Protein AF-K1RJI7-F1 (afdb_monomer)

InterPro domains:
  IPR032237 CRISPR-associated endonuclease Cas9, PAM-interacting domain [PF16595] (2-94)

Nearest PDB structures (foldseek):
  7odt-assembly1_a  TM=4.743E-01  e=3.576E+00  Homo sapiens
  7a5k-assembly1_a3  TM=4.711E-01  e=4.076E+00  Homo sapiens
  8xt3-assembly1_Lp  TM=4.710E-01  e=6.033E+00  Homo sapiens

pLDDT: mean 94.68, std 2.97, range [82.81, 98.38]

Mean predicted aligned error: 3.87 Å

Radius of gyration: 17.22 Å; Cα contacts (8 Å, |Δi|>4): 121; chains: 1; bounding box: 38×28×43 Å

Organism: NCBI:txid408170

Secondary structure (DSSP, 8-state):
-HHHHHHTSGGGGSSS--HHHHHHTHHHHHHS-HHHHHHHHHHHHHTTSS----B--GGGT--TTBT-----S--TTSS--EEEEE-TTSS-EEEEETT--

Structure (mmCIF, N/CA/C/O backbone):
data_AF-K1RJI7-F1
#
_entry.id   AF-K1RJI7-F1
#
loop_
_atom_site.group_PDB
_atom_site.id
_atom_site.type_symbol
_atom_site.label_atom_id
_atom_site.label_alt_id
_atom_site.label_comp_id
_atom_site.label_asym_id
_atom_site.label_entity_id
_atom_site.label_seq_id
_atom_site.pdbx_PDB_ins_code
_atom_site.Cartn_x
_atom_site.Cartn_y
_atom_site.Cartn_z
_atom_site.occupancy
_atom_site.B_iso_or_equiv
_atom_site.auth_seq_id
_atom_site.auth_comp_id
_atom_site.auth_asym_id
_atom_site.auth_atom_id
_atom_site.pdbx_PDB_model_num
ATOM 1 N N . VAL A 1 1 ? -17.326 -3.149 0.476 1.00 87.94 1 VAL A N 1
ATOM 2 C CA . VAL A 1 1 ? -16.691 -2.425 -0.656 1.00 87.94 1 VAL A CA 1
ATOM 3 C C . VAL A 1 1 ? -15.174 -2.332 -0.509 1.00 87.94 1 VAL A C 1
ATOM 5 O O . VAL A 1 1 ? -14.491 -2.895 -1.349 1.00 87.94 1 VAL A O 1
ATOM 8 N N . LEU A 1 2 ? -14.620 -1.684 0.528 1.00 93.56 2 LEU A N 1
ATOM 9 C CA . LEU A 1 2 ? -13.156 -1.522 0.659 1.00 93.56 2 LEU A CA 1
ATOM 10 C C . LEU A 1 2 ? -12.400 -2.858 0.744 1.00 93.56 2 LEU A C 1
ATOM 12 O O . LEU A 1 2 ? -11.457 -3.065 -0.012 1.00 93.56 2 LEU A O 1
ATOM 16 N N . THR A 1 3 ? -12.852 -3.790 1.587 1.00 95.19 3 THR A N 1
ATOM 17 C CA . THR A 1 3 ? -12.245 -5.128 1.699 1.00 95.19 3 THR A CA 1
ATOM 18 C C . THR A 1 3 ? -12.228 -5.865 0.360 1.00 95.19 3 THR A C 1
ATOM 20 O O . THR A 1 3 ? -11.198 -6.405 -0.019 1.00 95.19 3 THR A O 1
ATOM 23 N N . ASP A 1 4 ? -13.326 -5.815 -0.399 1.00 95.69 4 ASP A N 1
ATOM 24 C CA . ASP A 1 4 ? -13.409 -6.441 -1.724 1.00 95.69 4 ASP A CA 1
ATOM 25 C C . ASP A 1 4 ? -12.409 -5.830 -2.721 1.00 95.69 4 ASP A C 1
ATOM 27 O O . ASP A 1 4 ? -11.711 -6.560 -3.421 1.00 95.69 4 ASP A O 1
ATOM 31 N N . LYS A 1 5 ? -12.242 -4.499 -2.724 1.00 95.44 5 LYS A N 1
ATOM 32 C CA . LYS A 1 5 ? -11.231 -3.841 -3.568 1.00 95.44 5 LYS A CA 1
ATOM 33 C C . LYS A 1 5 ? -9.807 -4.324 -3.269 1.00 95.44 5 LYS A C 1
ATOM 35 O O . LYS A 1 5 ? -9.009 -4.474 -4.194 1.00 95.44 5 LYS A O 1
ATOM 40 N N . HIS A 1 6 ? -9.498 -4.555 -1.991 1.00 95.94 6 HIS A N 1
ATOM 41 C CA . HIS A 1 6 ? -8.184 -5.015 -1.524 1.00 95.94 6 HIS A CA 1
ATOM 42 C C . HIS A 1 6 ? -7.962 -6.519 -1.658 1.00 95.94 6 HIS A C 1
ATOM 44 O O . HIS A 1 6 ? -6.818 -6.942 -1.800 1.00 95.94 6 HIS A O 1
ATOM 50 N N . LEU A 1 7 ? -9.029 -7.315 -1.641 1.00 96.44 7 LEU A N 1
ATOM 51 C CA . LEU A 1 7 ? -8.953 -8.770 -1.730 1.00 96.44 7 LEU A CA 1
ATOM 52 C C . LEU A 1 7 ? -9.059 -9.270 -3.177 1.00 96.44 7 LEU A C 1
ATOM 54 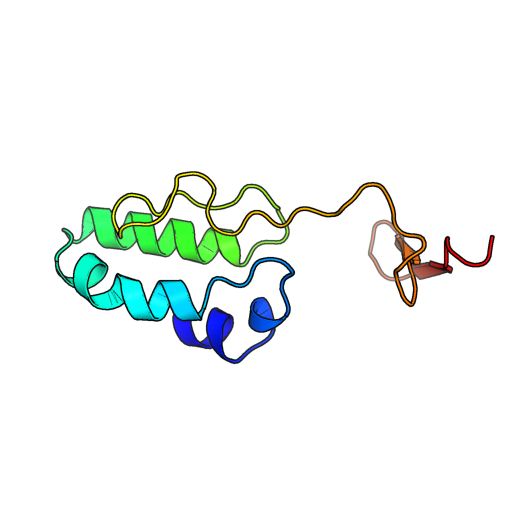O O . LEU A 1 7 ? -8.276 -10.110 -3.610 1.00 96.44 7 LEU A O 1
ATOM 58 N N . ASN A 1 8 ? -10.000 -8.723 -3.947 1.00 96.06 8 ASN A N 1
ATOM 59 C CA . ASN A 1 8 ? -10.433 -9.311 -5.215 1.00 96.06 8 ASN A CA 1
ATOM 60 C C . ASN A 1 8 ? -10.101 -8.458 -6.448 1.00 96.06 8 ASN A C 1
ATOM 62 O O . ASN A 1 8 ? -9.988 -9.008 -7.550 1.00 96.06 8 ASN A O 1
ATOM 66 N N . GLN A 1 9 ? -9.879 -7.151 -6.280 1.00 95.38 9 GLN A N 1
ATOM 67 C CA . GLN A 1 9 ? -9.661 -6.207 -7.386 1.00 95.38 9 GLN A CA 1
ATOM 68 C C . GLN A 1 9 ? -8.192 -5.769 -7.517 1.00 95.38 9 GLN A C 1
ATOM 70 O O . GLN A 1 9 ? -7.281 -6.508 -7.155 1.00 95.38 9 GLN A O 1
ATOM 75 N N . ILE A 1 10 ? -7.937 -4.584 -8.089 1.00 93.50 10 ILE A N 1
ATOM 76 C CA . ILE A 1 10 ? -6.594 -4.128 -8.480 1.00 93.50 10 ILE A CA 1
ATOM 77 C C . ILE A 1 10 ? -5.589 -4.117 -7.320 1.00 93.50 10 ILE A C 1
ATOM 79 O O . ILE A 1 10 ? -4.422 -4.447 -7.518 1.00 93.50 10 ILE A O 1
ATOM 83 N N . TYR A 1 11 ? -6.033 -3.820 -6.095 1.00 94.12 11 TYR A N 1
ATOM 84 C CA . TYR A 1 11 ? -5.131 -3.703 -4.951 1.00 94.12 11 TYR A CA 1
ATOM 85 C C . TYR A 1 11 ? -4.614 -5.052 -4.433 1.00 94.12 11 TYR A C 1
ATOM 87 O O . TYR A 1 11 ? -3.611 -5.069 -3.721 1.00 94.12 11 TYR A O 1
ATOM 95 N N . LYS A 1 12 ? -5.196 -6.182 -4.864 1.00 95.25 12 LYS A N 1
ATOM 96 C CA . LYS A 1 12 ? -4.630 -7.514 -4.586 1.00 95.25 12 LYS A CA 1
ATOM 97 C C . LYS 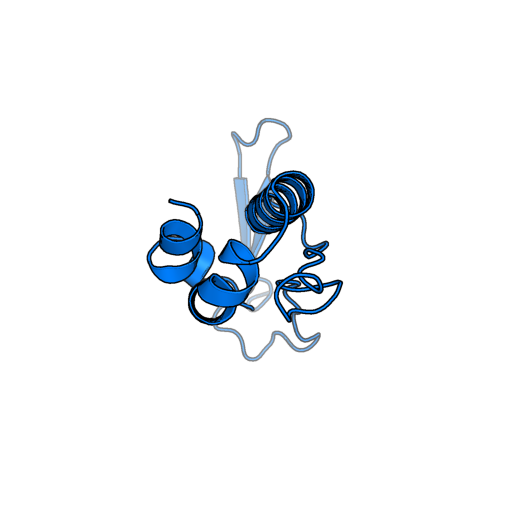A 1 12 ? -3.266 -7.726 -5.248 1.00 95.25 12 LYS A C 1
ATOM 99 O O . LYS A 1 12 ? -2.499 -8.571 -4.813 1.00 95.25 12 LYS A O 1
ATOM 104 N N . LYS A 1 13 ? -2.971 -6.959 -6.308 1.00 92.50 13 LYS A N 1
ATOM 105 C CA . LYS A 1 13 ? -1.707 -7.020 -7.058 1.00 92.50 13 LYS A CA 1
ATOM 106 C C . LYS A 1 13 ? -0.602 -6.146 -6.459 1.00 92.50 13 LYS A C 1
ATOM 108 O O . LYS A 1 13 ? 0.493 -6.103 -7.012 1.00 92.50 13 LYS A O 1
ATOM 113 N N . ARG A 1 14 ? -0.868 -5.401 -5.377 1.00 91.62 14 ARG A N 1
ATOM 114 C CA . ARG A 1 14 ? 0.175 -4.588 -4.734 1.00 91.62 14 ARG A CA 1
ATOM 115 C C . ARG A 1 14 ? 1.298 -5.497 -4.214 1.00 91.62 14 ARG A C 1
ATOM 117 O O . ARG A 1 14 ? 0.989 -6.585 -3.744 1.00 91.62 14 ARG A O 1
ATOM 124 N N . PRO A 1 15 ? 2.564 -5.034 -4.185 1.00 90.00 15 PRO A N 1
ATOM 125 C CA . PRO A 1 15 ? 3.672 -5.813 -3.619 1.00 90.00 15 PRO A CA 1
ATOM 126 C C . PRO A 1 15 ? 3.463 -6.235 -2.156 1.00 90.00 15 PRO A C 1
ATOM 128 O O . PRO A 1 15 ? 3.975 -7.261 -1.727 1.00 90.00 15 PRO A O 1
ATOM 131 N N . ASN A 1 16 ? 2.700 -5.450 -1.389 1.00 91.44 16 ASN A N 1
ATOM 132 C CA . ASN A 1 16 ? 2.295 -5.762 -0.018 1.00 91.44 16 ASN A CA 1
ATOM 133 C C . ASN A 1 16 ? 0.761 -5.670 0.095 1.00 91.44 16 ASN A C 1
ATOM 135 O O . ASN A 1 16 ? 0.240 -4.631 0.517 1.00 91.44 16 ASN A O 1
ATOM 139 N N . PRO A 1 17 ? 0.018 -6.696 -0.355 1.00 93.50 17 PRO A N 1
ATOM 140 C CA . PRO A 1 17 ? -1.436 -6.670 -0.340 1.00 93.50 17 PRO A CA 1
ATOM 141 C C . PRO A 1 17 ? -1.958 -6.798 1.098 1.00 93.50 17 PRO A C 1
ATOM 143 O O . PRO A 1 17 ? -1.394 -7.506 1.933 1.00 93.50 17 PRO A O 1
ATOM 146 N N . VAL A 1 18 ? -3.057 -6.103 1.400 1.00 95.62 18 VAL A N 1
ATOM 147 C CA . VAL A 1 18 ? -3.646 -6.073 2.755 1.00 95.62 18 VAL A CA 1
ATOM 148 C C . VAL A 1 18 ? -5.020 -6.741 2.844 1.00 95.62 18 VAL A C 1
ATOM 150 O O . VAL A 1 18 ? -5.563 -6.837 3.939 1.00 95.62 18 VAL A O 1
ATOM 153 N N . GLY A 1 19 ? -5.587 -7.212 1.727 1.00 96.06 19 GLY A N 1
ATOM 154 C CA . GLY A 1 19 ? -6.965 -7.717 1.656 1.00 96.06 19 GLY A CA 1
ATOM 155 C C . GLY A 1 19 ? -7.290 -8.799 2.686 1.00 96.06 19 GLY A C 1
ATOM 156 O O . GLY A 1 19 ? -8.261 -8.660 3.423 1.00 96.06 19 GLY A O 1
ATOM 157 N N . GLU A 1 20 ? -6.449 -9.829 2.798 1.00 96.56 20 GLU A N 1
ATOM 158 C CA . GLU A 1 20 ? -6.646 -10.922 3.764 1.00 96.56 20 GLU A CA 1
ATOM 159 C C . GLU A 1 20 ? -6.591 -10.435 5.216 1.00 96.56 20 GLU A C 1
ATOM 161 O O . GLU A 1 20 ? -7.415 -10.826 6.041 1.00 96.56 20 GLU A O 1
ATOM 166 N N . LYS A 1 21 ? -5.672 -9.512 5.521 1.00 95.50 21 LYS A N 1
ATOM 167 C CA . LYS A 1 21 ? -5.548 -8.919 6.860 1.00 95.50 21 LYS A CA 1
ATOM 168 C C . LYS A 1 21 ? -6.802 -8.131 7.233 1.00 95.50 21 LYS A C 1
ATOM 170 O O . LYS A 1 21 ? -7.284 -8.241 8.353 1.00 95.50 21 LYS A O 1
ATOM 175 N N . LEU A 1 22 ? -7.384 -7.394 6.282 1.00 96.31 22 LEU A N 1
ATOM 176 C CA . LEU A 1 22 ? -8.643 -6.676 6.506 1.00 96.31 22 LEU A CA 1
ATOM 177 C C . LEU A 1 22 ? -9.816 -7.619 6.809 1.00 96.31 22 LEU A C 1
ATOM 179 O O . LEU A 1 22 ? -10.721 -7.230 7.544 1.00 96.31 22 LEU A O 1
ATOM 183 N N . VAL A 1 23 ? -9.815 -8.839 6.262 1.00 96.69 23 VAL A N 1
ATOM 184 C CA . VAL A 1 23 ? -10.807 -9.867 6.618 1.00 96.69 23 VAL A CA 1
ATOM 185 C C . VAL A 1 23 ? -10.571 -10.352 8.048 1.00 96.69 23 VAL A C 1
ATOM 187 O O . VAL A 1 23 ? -11.507 -10.375 8.841 1.00 96.69 23 VAL A O 1
ATOM 190 N N . GLN A 1 24 ? -9.323 -10.667 8.402 1.00 96.56 24 GLN A N 1
ATOM 191 C CA . GLN A 1 24 ? -8.952 -11.154 9.738 1.00 96.56 24 GLN A CA 1
ATOM 192 C C . GLN A 1 24 ? -9.232 -10.134 10.852 1.00 96.56 24 GLN A C 1
ATOM 194 O O . GLN A 1 24 ? -9.584 -10.504 11.968 1.00 96.56 24 GLN A O 1
ATOM 199 N N . TRP A 1 25 ? -9.088 -8.843 10.563 1.00 96.81 25 TRP A N 1
ATOM 200 C CA . TRP A 1 25 ? -9.273 -7.765 11.538 1.00 96.81 25 TRP A CA 1
ATOM 201 C C . TRP A 1 25 ? -10.716 -7.268 11.660 1.00 96.81 25 TRP A C 1
ATOM 203 O O . TRP A 1 25 ? -10.985 -6.323 12.404 1.00 96.81 25 TRP A O 1
ATOM 213 N N . ARG A 1 26 ? -11.656 -7.889 10.938 1.00 96.19 26 ARG A N 1
ATOM 214 C CA . ARG A 1 26 ? -13.049 -7.443 10.896 1.00 96.19 26 ARG A CA 1
ATOM 215 C C . ARG A 1 26 ? -13.731 -7.489 12.260 1.00 96.19 26 ARG A C 1
ATOM 217 O O . ARG A 1 26 ? -14.432 -6.538 12.584 1.00 96.19 26 ARG A O 1
ATOM 224 N N . GLU A 1 27 ? -13.510 -8.544 13.036 1.00 96.81 27 GLU A N 1
ATOM 225 C CA . GLU A 1 27 ? -14.127 -8.686 14.362 1.00 96.81 27 GLU A CA 1
ATOM 226 C C . GLU A 1 27 ? -13.684 -7.551 15.293 1.00 96.81 27 GLU A C 1
ATOM 228 O O . GLU A 1 27 ? -14.518 -6.811 15.808 1.00 96.81 27 GLU A O 1
ATOM 233 N N . LYS A 1 28 ? -12.371 -7.283 15.362 1.00 97.38 28 LYS A N 1
ATOM 234 C CA . LYS A 1 28 ? -11.822 -6.156 16.136 1.00 97.38 28 LYS A CA 1
ATOM 235 C C . LYS A 1 28 ? -12.379 -4.809 15.690 1.00 97.38 28 LYS A C 1
ATOM 237 O O . LYS A 1 28 ? -12.633 -3.950 16.519 1.00 97.38 28 LYS A O 1
ATOM 242 N N . PHE A 1 29 ? -12.575 -4.608 14.387 1.00 97.94 29 PHE A N 1
ATOM 243 C CA . PHE A 1 29 ? -13.160 -3.373 13.866 1.00 97.94 29 PHE A CA 1
ATOM 244 C C . PHE A 1 29 ? -14.603 -3.152 14.348 1.00 97.94 29 PHE A C 1
ATOM 246 O O . PHE A 1 29 ? -14.978 -2.018 14.638 1.00 97.94 29 PHE A O 1
ATOM 253 N N . ILE A 1 30 ? -15.413 -4.213 14.425 1.00 97.38 30 ILE A N 1
ATOM 254 C CA . ILE A 1 30 ? -16.822 -4.119 14.841 1.00 97.38 30 ILE A CA 1
ATOM 255 C C . ILE A 1 30 ? -16.937 -3.744 16.327 1.00 97.38 30 ILE A C 1
ATOM 257 O O . ILE A 1 30 ? -17.883 -3.054 16.698 1.00 97.38 30 ILE A O 1
ATOM 261 N N . GLU A 1 31 ? -15.959 -4.131 17.146 1.00 97.94 31 GLU A N 1
ATOM 262 C CA . GLU A 1 31 ? -15.895 -3.818 18.582 1.00 97.94 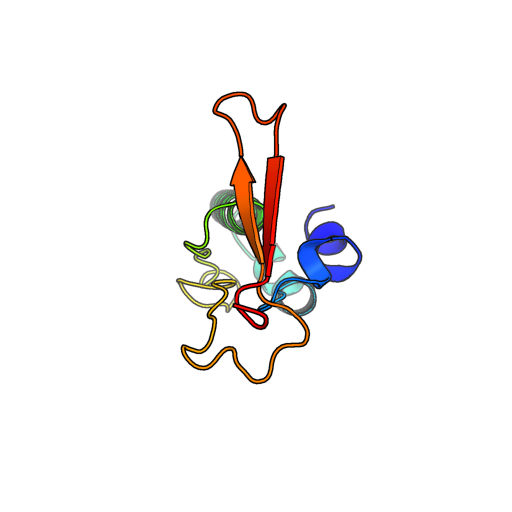31 GLU A CA 1
ATOM 263 C C . GLU A 1 31 ? -15.494 -2.361 18.890 1.00 97.94 31 GLU A C 1
ATOM 265 O O . GLU A 1 31 ? -15.691 -1.893 20.011 1.00 97.94 31 GLU A O 1
ATOM 270 N N . LEU A 1 32 ? -14.938 -1.630 17.916 1.00 98.12 32 LEU A N 1
ATOM 271 C CA . LEU A 1 32 ? -14.497 -0.243 18.095 1.00 98.12 32 LEU A CA 1
ATOM 272 C C . L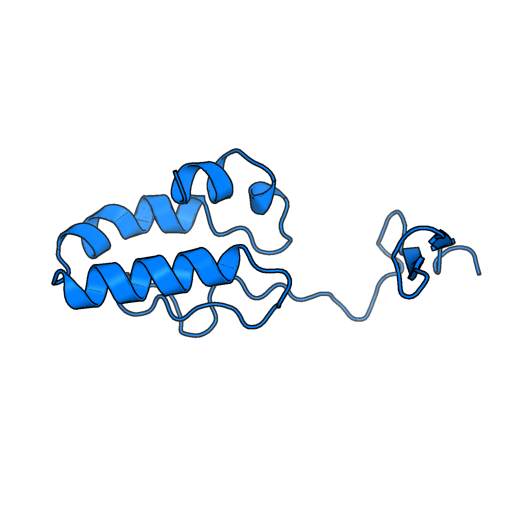EU A 1 32 ? -15.666 0.740 18.239 1.00 98.12 32 LEU A C 1
ATOM 274 O O . LEU A 1 32 ? -16.758 0.535 17.704 1.00 98.12 32 LEU A O 1
ATOM 278 N N . SER A 1 33 ? -15.404 1.883 18.880 1.00 98.25 33 SER A N 1
ATOM 279 C CA . SER A 1 33 ? -16.353 2.997 18.881 1.00 98.25 33 SER A CA 1
ATOM 280 C C . SER A 1 33 ? -16.550 3.563 17.470 1.00 98.25 33 SER A C 1
ATOM 282 O O . SER A 1 33 ? -15.680 3.460 16.603 1.00 98.25 33 SER A O 1
ATOM 284 N N . LEU A 1 34 ? -17.676 4.242 17.234 1.00 98.12 34 LEU A N 1
ATOM 285 C CA . LEU A 1 34 ? -17.982 4.820 15.919 1.00 98.12 34 LEU A CA 1
ATOM 286 C C . LEU A 1 34 ? -16.883 5.782 15.423 1.00 98.12 34 LEU A C 1
ATOM 288 O O . LEU A 1 34 ? -16.543 5.784 14.241 1.00 98.12 34 LEU A O 1
ATOM 292 N N . SER A 1 35 ? -16.299 6.574 16.327 1.00 98.06 35 SER A N 1
AT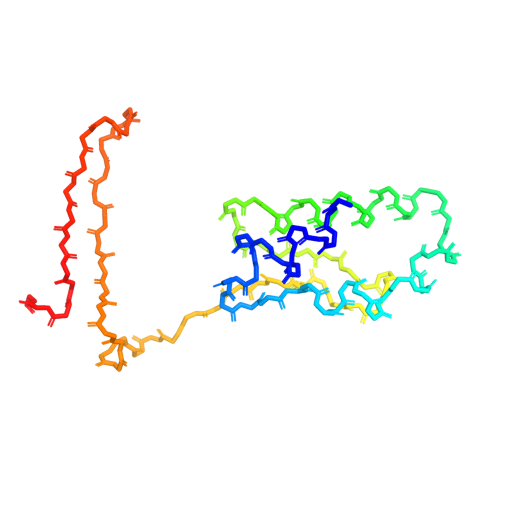OM 293 C CA . SER A 1 35 ? -15.204 7.498 16.000 1.00 98.06 35 SER A CA 1
ATOM 294 C C . SER A 1 35 ? -13.948 6.751 15.535 1.00 98.06 35 SER A C 1
ATOM 296 O O . SER A 1 35 ? -13.341 7.092 14.517 1.00 98.06 35 SER A O 1
ATOM 298 N N . GLU A 1 36 ? -13.587 5.676 16.235 1.00 98.00 36 GLU A N 1
ATOM 299 C CA . GLU A 1 36 ? -12.440 4.839 15.880 1.00 98.00 36 GLU A CA 1
ATOM 300 C C . GLU A 1 36 ? -12.680 4.083 14.571 1.00 98.00 36 GLU A C 1
ATOM 302 O O . GLU A 1 36 ? -11.780 4.009 13.735 1.00 98.00 36 GLU A O 1
ATOM 307 N N . GLN A 1 37 ? -13.902 3.596 14.337 1.00 98.38 37 GLN A N 1
ATOM 308 C CA . GLN A 1 37 ? -14.279 2.979 13.066 1.00 98.38 37 GLN A CA 1
ATOM 309 C C . GLN A 1 37 ? -14.099 3.951 11.893 1.00 98.38 37 GLN A C 1
ATOM 311 O O . GLN A 1 37 ? -13.510 3.581 10.877 1.00 98.38 37 GLN A O 1
ATOM 316 N N . LEU A 1 38 ? -14.544 5.205 12.027 1.00 98.06 38 LEU A N 1
ATOM 317 C CA . LEU A 1 38 ? -14.354 6.233 10.996 1.00 98.06 38 LEU A CA 1
ATOM 318 C C . LEU A 1 38 ? -12.869 6.524 10.738 1.00 98.06 38 LEU A C 1
ATOM 320 O O . LEU A 1 38 ? -12.451 6.638 9.580 1.00 98.06 38 LEU A O 1
ATOM 324 N N . SER A 1 39 ? -12.064 6.591 11.801 1.00 97.94 39 SER A N 1
ATOM 325 C CA . SER A 1 39 ? -10.611 6.749 11.692 1.00 97.94 39 SER A CA 1
ATOM 326 C C . SER A 1 39 ? -9.985 5.583 10.919 1.00 97.94 39 SER A C 1
ATOM 328 O O . SER A 1 39 ? -9.301 5.793 9.916 1.00 97.94 39 SER A O 1
ATOM 330 N N . VAL A 1 40 ? -10.306 4.342 11.294 1.00 97.69 40 VAL A N 1
ATOM 331 C CA . VAL A 1 40 ? -9.804 3.131 10.628 1.00 97.69 40 VAL A CA 1
ATOM 332 C C . VAL A 1 40 ? -10.243 3.062 9.164 1.00 97.69 40 VAL A C 1
ATOM 334 O O . VAL A 1 40 ? -9.433 2.747 8.295 1.00 97.69 40 VAL A O 1
ATOM 337 N N . LEU A 1 41 ? -11.494 3.401 8.844 1.00 97.31 41 LEU A N 1
ATOM 338 C CA . LEU A 1 41 ? -11.967 3.442 7.456 1.00 97.31 41 LEU A CA 1
ATOM 339 C C . LEU A 1 41 ? -11.203 4.476 6.622 1.00 97.31 41 LEU A C 1
ATOM 341 O O . LEU A 1 41 ? -10.859 4.200 5.471 1.00 97.31 41 LEU A O 1
ATOM 345 N N . THR A 1 42 ? -10.884 5.632 7.208 1.00 96.69 42 THR A N 1
ATOM 346 C CA . THR A 1 42 ? -10.068 6.670 6.561 1.00 96.69 42 THR A CA 1
ATOM 347 C C . THR A 1 42 ? -8.653 6.161 6.288 1.00 96.69 42 THR A C 1
ATOM 349 O O . THR A 1 42 ? -8.139 6.322 5.182 1.00 96.69 42 THR A O 1
ATOM 352 N N . GLN A 1 43 ? -8.054 5.465 7.255 1.00 96.75 43 GLN A N 1
ATOM 353 C CA . GLN A 1 43 ? -6.744 4.820 7.127 1.00 96.75 43 GLN A CA 1
ATOM 354 C C . GLN A 1 43 ? -6.745 3.735 6.030 1.00 96.75 43 GLN A C 1
ATOM 356 O O . GLN A 1 43 ? -5.864 3.703 5.173 1.00 96.75 43 GLN A O 1
ATOM 361 N N . ILE A 1 44 ? -7.779 2.889 5.952 1.00 95.88 44 ILE A N 1
ATOM 362 C CA . ILE A 1 44 ? -7.920 1.893 4.870 1.00 95.88 44 ILE A CA 1
ATOM 363 C C . ILE A 1 44 ? -8.096 2.576 3.503 1.00 95.88 44 ILE A C 1
ATOM 365 O O . ILE A 1 44 ? -7.577 2.101 2.489 1.00 95.88 44 ILE A O 1
ATOM 369 N N . LEU A 1 45 ? -8.803 3.705 3.446 1.00 95.06 45 LEU A N 1
ATOM 370 C CA . LEU A 1 45 ? -8.954 4.479 2.216 1.00 95.06 45 LEU A CA 1
ATOM 371 C C . LEU A 1 45 ? -7.619 5.089 1.759 1.00 95.06 45 LEU A C 1
ATOM 373 O O . LEU A 1 45 ? -7.337 5.079 0.561 1.00 95.06 45 LEU A O 1
ATOM 377 N N . GLN A 1 46 ? -6.756 5.522 2.684 1.00 93.44 46 GLN A N 1
ATOM 378 C CA . GLN A 1 46 ? -5.394 5.978 2.369 1.00 93.44 46 GLN A CA 1
ATOM 379 C C . GLN A 1 46 ? -4.550 4.885 1.701 1.00 93.44 46 GLN A C 1
ATOM 381 O O . GLN A 1 46 ? -3.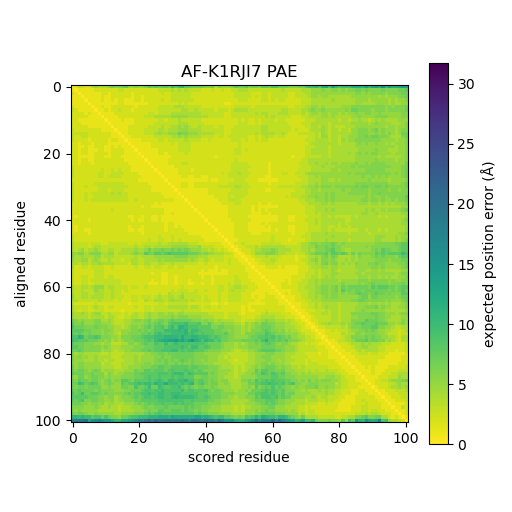808 5.175 0.766 1.00 93.44 46 GLN A O 1
ATOM 386 N N . LEU A 1 47 ? -4.748 3.609 2.054 1.00 93.62 47 LEU A N 1
ATOM 387 C CA . LEU A 1 47 ? -4.113 2.480 1.353 1.00 93.62 47 LEU A CA 1
ATOM 388 C C . LEU A 1 47 ? -4.552 2.334 -0.110 1.00 93.62 47 LEU A C 1
ATOM 390 O O . LEU A 1 47 ? -4.003 1.509 -0.832 1.00 93.62 47 LEU A O 1
ATOM 394 N N . SER A 1 48 ? -5.555 3.077 -0.561 1.00 91.19 48 SER A N 1
ATOM 395 C CA . SER A 1 48 ? -6.031 3.047 -1.947 1.00 91.19 48 SER A CA 1
ATOM 396 C C . SER A 1 48 ? -5.466 4.208 -2.782 1.00 91.19 48 SER A C 1
ATOM 398 O O . SER A 1 48 ? -5.742 4.292 -3.978 1.00 91.19 48 SER A O 1
ATOM 400 N N . GLN A 1 49 ? -4.685 5.101 -2.163 1.00 90.75 49 GLN A N 1
ATOM 401 C CA . GLN A 1 49 ? -4.057 6.253 -2.810 1.00 90.75 49 GLN A CA 1
ATOM 402 C C . GLN A 1 49 ? -2.755 5.869 -3.529 1.00 90.75 49 GLN A C 1
ATOM 404 O O . GLN A 1 49 ? -2.200 4.790 -3.325 1.00 90.75 49 GLN A O 1
ATOM 409 N N . LEU A 1 50 ? -2.252 6.790 -4.357 1.00 86.06 50 LEU A N 1
ATOM 410 C CA . LEU A 1 50 ? -0.974 6.644 -5.062 1.00 86.06 50 LEU A CA 1
ATOM 411 C C . LEU A 1 50 ? 0.234 6.679 -4.109 1.00 86.06 50 LEU A C 1
ATOM 413 O O . LEU A 1 50 ? 1.281 6.106 -4.400 1.00 86.06 50 LEU A O 1
ATOM 417 N N . THR A 1 51 ? 0.106 7.361 -2.970 1.00 88.56 51 THR A N 1
ATOM 418 C CA . THR A 1 51 ? 1.208 7.534 -2.023 1.00 88.56 51 THR A CA 1
ATOM 419 C C . THR A 1 51 ? 1.521 6.232 -1.283 1.00 88.56 51 THR A C 1
ATOM 421 O O . THR A 1 51 ? 0.649 5.432 -0.948 1.00 88.56 51 THR A O 1
ATOM 424 N N . ASN A 1 52 ? 2.802 6.021 -0.986 1.00 90.81 52 ASN A N 1
ATOM 425 C CA . ASN A 1 52 ? 3.282 4.821 -0.304 1.00 90.81 52 ASN A CA 1
ATOM 426 C C . ASN A 1 52 ? 3.587 5.070 1.187 1.00 90.81 52 ASN A C 1
ATOM 428 O O . ASN A 1 52 ? 4.572 4.569 1.724 1.00 90.81 52 ASN A O 1
ATOM 432 N N . GLN A 1 53 ? 2.770 5.890 1.855 1.00 92.25 53 GLN A N 1
ATOM 433 C CA . GLN A 1 53 ? 2.989 6.255 3.265 1.00 92.25 53 GLN A CA 1
ATOM 434 C C . GLN A 1 53 ? 2.482 5.189 4.254 1.00 92.25 53 GLN A C 1
ATOM 436 O O . GLN A 1 53 ? 2.871 5.193 5.422 1.00 92.25 53 GLN A O 1
ATOM 441 N N . GLY A 1 54 ? 1.682 4.234 3.770 1.00 93.88 54 GLY A N 1
ATOM 442 C CA . GLY A 1 54 ? 1.018 3.232 4.600 1.00 93.88 54 GLY A CA 1
ATOM 443 C C . GLY A 1 54 ? -0.159 3.815 5.376 1.00 93.88 54 GLY A C 1
ATOM 444 O O . GLY A 1 54 ? -0.582 4.939 5.122 1.00 93.88 54 GLY A O 1
ATOM 445 N N . ALA A 1 55 ? -0.686 3.025 6.307 1.00 96.12 55 ALA A N 1
ATOM 446 C CA . ALA A 1 55 ? -1.788 3.416 7.174 1.00 96.12 55 ALA A CA 1
ATOM 447 C C . ALA A 1 55 ? -1.599 2.878 8.596 1.00 96.12 55 ALA A C 1
ATOM 449 O O . ALA A 1 55 ? -1.073 1.771 8.786 1.00 96.12 55 ALA A O 1
ATOM 450 N N . ASP A 1 56 ? -2.064 3.647 9.579 1.00 97.19 56 ASP A N 1
ATOM 451 C CA . ASP A 1 56 ? -2.090 3.225 10.973 1.00 97.19 56 ASP A CA 1
ATOM 452 C C . ASP A 1 56 ? -3.336 2.383 11.236 1.00 97.19 56 ASP A C 1
ATOM 454 O O . ASP A 1 56 ? -4.454 2.887 11.323 1.00 97.19 56 ASP A O 1
ATOM 458 N N . LEU A 1 57 ? -3.125 1.071 11.339 1.00 97.12 57 LEU A N 1
ATOM 459 C CA . LEU A 1 57 ? -4.175 0.090 11.614 1.00 97.12 57 LEU A CA 1
ATOM 460 C C . LEU A 1 57 ? -3.976 -0.599 12.969 1.00 97.12 57 LEU A C 1
ATOM 462 O O . LEU A 1 57 ? -4.488 -1.696 13.191 1.00 97.12 57 LEU A O 1
ATOM 466 N N . THR A 1 58 ? -3.235 0.029 13.886 1.00 97.69 58 THR A N 1
ATOM 467 C CA . THR A 1 58 ? -2.977 -0.522 15.228 1.00 97.69 58 THR A CA 1
ATOM 468 C C . THR A 1 58 ? -4.260 -0.794 16.013 1.00 97.69 58 THR A C 1
ATOM 470 O O . THR A 1 58 ? -4.355 -1.838 16.656 1.00 97.69 58 THR A O 1
ATOM 473 N N . ALA A 1 59 ? -5.280 0.060 15.867 1.00 96.88 59 ALA A N 1
ATOM 474 C CA . ALA A 1 59 ? -6.593 -0.098 16.502 1.00 96.88 59 ALA A CA 1
ATOM 475 C C . ALA A 1 59 ? -7.295 -1.428 16.164 1.00 96.88 59 ALA A C 1
ATOM 477 O O . ALA A 1 59 ? -8.091 -1.921 16.952 1.00 96.88 59 ALA A O 1
ATOM 478 N N . ILE A 1 60 ? -6.975 -2.041 15.019 1.00 97.25 60 ILE A N 1
ATOM 479 C CA . ILE A 1 60 ? -7.555 -3.323 14.590 1.00 97.25 60 ILE A CA 1
ATOM 480 C C . ILE A 1 60 ? -6.533 -4.471 14.595 1.00 97.25 60 ILE A C 1
ATOM 482 O O . ILE A 1 60 ? -6.806 -5.554 14.086 1.00 97.25 60 ILE A O 1
ATOM 486 N N . GLY A 1 61 ? -5.359 -4.272 15.208 1.00 94.06 61 GLY A N 1
ATOM 487 C CA . GLY A 1 61 ? -4.304 -5.287 15.326 1.00 94.06 61 GLY A CA 1
ATOM 488 C C . GLY A 1 61 ? -3.242 -5.267 14.222 1.00 94.06 61 GLY A C 1
ATOM 489 O O . GLY A 1 61 ? -2.445 -6.199 14.135 1.00 94.06 61 GLY A O 1
ATOM 490 N N . GLY A 1 62 ? -3.223 -4.229 13.387 1.00 94.81 62 GLY A N 1
ATOM 491 C CA . GLY A 1 62 ? -2.149 -3.960 12.436 1.00 94.81 62 GLY A CA 1
ATOM 492 C C . GLY A 1 62 ? -0.980 -3.182 13.051 1.00 94.81 62 GLY A C 1
ATOM 493 O O . GLY A 1 62 ? -0.818 -3.090 14.265 1.00 94.81 62 GLY A O 1
ATOM 494 N N . VAL A 1 63 ? -0.157 -2.585 12.187 1.00 95.06 63 VAL A N 1
ATOM 495 C CA . VAL A 1 63 ? 0.961 -1.706 12.576 1.00 95.06 63 VAL A CA 1
ATOM 496 C C . VAL A 1 63 ? 0.751 -0.288 12.045 1.00 95.06 63 VAL A C 1
ATOM 498 O O . VAL A 1 63 ? -0.061 -0.071 11.144 1.00 95.06 63 VAL A O 1
ATOM 501 N N . LYS A 1 64 ? 1.538 0.673 12.546 1.00 95.44 64 LYS A N 1
ATOM 502 C CA . LYS A 1 64 ? 1.446 2.097 12.169 1.00 95.44 64 LYS A CA 1
ATOM 503 C C . LYS A 1 64 ? 1.692 2.393 10.684 1.00 95.44 64 LYS A C 1
ATOM 505 O O . LYS A 1 64 ? 1.271 3.424 10.184 1.00 95.44 64 LYS A O 1
ATOM 510 N N . LYS A 1 65 ? 2.432 1.521 9.994 1.00 94.88 65 LYS A N 1
ATOM 511 C CA . LYS A 1 65 ? 2.797 1.654 8.572 1.00 94.88 65 LYS A CA 1
ATOM 512 C C . LYS A 1 65 ? 2.329 0.444 7.766 1.00 94.88 65 LYS A C 1
ATOM 514 O O . LYS A 1 65 ? 3.082 -0.131 6.980 1.00 94.88 65 LYS A O 1
ATOM 519 N N . THR A 1 66 ? 1.101 -0.004 8.008 1.00 95.44 66 THR A N 1
ATOM 520 C CA . THR A 1 66 ? 0.543 -1.149 7.280 1.00 95.44 66 THR A CA 1
ATOM 521 C C . THR A 1 66 ? 0.424 -0.809 5.793 1.00 95.44 66 THR A C 1
ATOM 523 O O . THR A 1 66 ? 0.106 0.322 5.445 1.00 95.44 66 THR A O 1
ATOM 526 N N . GLY A 1 67 ? 0.704 -1.767 4.905 1.00 92.69 67 GLY A N 1
ATOM 527 C CA . GLY A 1 67 ? 0.523 -1.605 3.456 1.00 92.69 67 GLY A CA 1
ATOM 528 C C . GLY A 1 67 ? 1.587 -0.770 2.733 1.00 92.69 67 GLY A C 1
ATOM 529 O O . GLY A 1 67 ? 1.427 -0.511 1.541 1.00 92.69 67 GLY A O 1
ATOM 530 N N . VAL A 1 68 ? 2.679 -0.375 3.403 1.00 95.44 68 VAL A N 1
ATOM 531 C CA . VAL A 1 68 ? 3.861 0.174 2.715 1.00 95.44 68 VAL A CA 1
ATOM 532 C C . VAL A 1 68 ? 4.463 -0.910 1.822 1.00 95.44 68 VAL A C 1
ATOM 534 O O . VAL A 1 68 ? 4.770 -2.008 2.290 1.00 95.44 68 VAL A O 1
ATOM 537 N N . ALA A 1 69 ? 4.627 -0.604 0.539 1.00 92.06 69 ALA A N 1
ATOM 538 C CA . ALA A 1 69 ? 5.331 -1.447 -0.417 1.00 92.06 69 ALA A CA 1
ATOM 539 C C . ALA A 1 69 ? 6.817 -1.074 -0.439 1.00 92.06 69 ALA A C 1
ATOM 541 O O . ALA A 1 69 ? 7.167 0.098 -0.545 1.00 92.06 69 ALA A O 1
ATOM 542 N N . THR A 1 70 ? 7.706 -2.053 -0.352 1.00 91.00 70 THR A N 1
ATOM 543 C CA . THR A 1 70 ? 9.147 -1.841 -0.515 1.00 91.00 70 THR A CA 1
ATOM 544 C C . THR A 1 70 ? 9.630 -2.577 -1.756 1.00 91.00 70 THR A C 1
ATOM 546 O O . THR A 1 70 ? 9.040 -3.574 -2.171 1.00 91.00 70 THR A O 1
ATOM 549 N N . LEU A 1 71 ? 10.696 -2.064 -2.363 1.00 88.12 71 LEU A N 1
ATOM 550 C CA . LEU A 1 71 ? 11.378 -2.694 -3.485 1.00 88.12 71 LEU A CA 1
ATOM 551 C C . LEU A 1 71 ? 12.848 -2.894 -3.106 1.00 88.12 71 LEU A C 1
ATOM 553 O O . LEU A 1 71 ? 13.442 -2.042 -2.442 1.00 88.12 71 LEU A O 1
ATOM 557 N N . ASN A 1 72 ? 13.425 -4.026 -3.505 1.00 87.62 72 ASN A N 1
ATOM 558 C CA . ASN A 1 72 ? 14.858 -4.266 -3.358 1.00 87.62 72 ASN A CA 1
ATOM 559 C C . ASN A 1 72 ? 15.650 -3.307 -4.271 1.00 87.62 72 ASN A C 1
ATOM 561 O O . ASN A 1 72 ? 15.164 -2.880 -5.313 1.00 87.62 72 ASN A O 1
ATOM 565 N N . LYS A 1 73 ? 16.884 -2.981 -3.880 1.00 89.06 73 LYS A N 1
ATOM 566 C CA . LYS A 1 73 ? 17.833 -2.233 -4.714 1.00 89.06 73 LYS A CA 1
ATOM 567 C C . LYS A 1 73 ? 18.293 -3.041 -5.927 1.00 89.06 73 LYS A C 1
ATOM 569 O O . LYS A 1 73 ? 18.610 -2.461 -6.957 1.00 89.06 73 LYS A O 1
ATOM 574 N N . VAL A 1 74 ? 18.357 -4.365 -5.793 1.00 92.12 74 VAL A N 1
ATOM 575 C CA . VAL A 1 74 ? 18.658 -5.265 -6.908 1.00 92.12 74 VAL A CA 1
ATOM 576 C C . VAL A 1 74 ? 17.380 -5.461 -7.717 1.00 92.12 74 VAL A C 1
ATOM 578 O O . VAL A 1 74 ? 16.392 -5.965 -7.184 1.00 92.12 74 VAL A O 1
ATOM 581 N N . ILE A 1 75 ? 17.413 -5.024 -8.976 1.00 91.38 75 ILE A N 1
ATOM 582 C CA . ILE A 1 75 ? 16.289 -5.090 -9.926 1.00 91.38 75 ILE A CA 1
ATOM 583 C C . ILE A 1 75 ? 16.568 -6.012 -11.120 1.00 91.38 75 ILE A C 1
ATOM 585 O O . ILE A 1 75 ? 15.689 -6.232 -11.944 1.00 91.38 75 ILE A O 1
ATOM 589 N N . SER A 1 76 ? 17.782 -6.558 -11.220 1.00 90.00 76 SER A N 1
ATOM 590 C CA . SER A 1 76 ? 18.209 -7.427 -12.322 1.00 90.00 76 SER A CA 1
ATOM 591 C C . SER A 1 76 ? 17.500 -8.784 -12.348 1.00 90.00 76 SER A C 1
ATOM 593 O O . SER A 1 76 ? 17.591 -9.504 -13.334 1.00 90.00 76 SER A O 1
ATOM 595 N N . ASP A 1 77 ? 16.809 -9.146 -11.266 1.00 91.31 77 ASP A N 1
ATOM 596 C CA . ASP A 1 77 ? 15.996 -10.357 -11.150 1.00 91.31 77 ASP A CA 1
ATOM 597 C C . ASP A 1 77 ? 14.555 -10.165 -11.657 1.00 91.31 77 ASP A C 1
ATOM 599 O O . ASP A 1 77 ? 13.744 -11.090 -11.583 1.00 91.31 77 ASP A O 1
ATOM 603 N N . LYS A 1 78 ? 14.197 -8.959 -12.113 1.00 91.44 78 LYS A N 1
ATOM 604 C CA . LYS A 1 78 ? 12.862 -8.651 -12.635 1.00 91.44 78 LYS A CA 1
ATOM 605 C C . LYS A 1 78 ? 12.776 -8.970 -14.122 1.00 91.44 78 LYS A C 1
ATOM 607 O O . LYS A 1 78 ? 13.776 -8.998 -14.825 1.00 91.44 78 LYS A O 1
ATOM 612 N N . LEU A 1 79 ? 11.550 -9.217 -14.584 1.00 93.56 79 LEU A N 1
ATOM 613 C CA . LEU A 1 79 ? 11.274 -9.456 -16.001 1.00 93.56 79 LEU A CA 1
ATOM 614 C C . LEU A 1 79 ? 11.492 -8.188 -16.837 1.00 93.56 79 LEU A C 1
ATOM 616 O O . LEU A 1 79 ? 12.034 -8.263 -17.929 1.00 93.56 79 LEU A O 1
ATOM 620 N N . GLU A 1 80 ? 11.057 -7.047 -16.306 1.00 94.25 80 GLU A N 1
ATOM 621 C CA . GLU A 1 80 ? 11.209 -5.715 -16.891 1.00 94.25 80 GLU A CA 1
ATOM 622 C C . GLU A 1 80 ? 11.272 -4.682 -15.760 1.00 94.25 80 GLU A C 1
ATOM 624 O O . GLU A 1 80 ? 10.718 -4.902 -14.672 1.00 94.25 80 GLU A O 1
ATOM 629 N N . PHE A 1 81 ? 11.929 -3.549 -16.005 1.00 94.25 81 PHE A N 1
ATOM 630 C CA . PHE A 1 81 ? 11.929 -2.425 -15.074 1.00 94.25 81 PHE A CA 1
ATOM 631 C C . PHE A 1 81 ? 11.848 -1.101 -15.837 1.00 94.25 81 PHE A C 1
ATOM 633 O O . PHE A 1 81 ? 12.853 -0.503 -16.212 1.00 94.25 81 PHE A O 1
ATOM 640 N N . LYS A 1 82 ? 10.618 -0.641 -16.076 1.00 95.38 82 LYS A N 1
ATOM 641 C CA . LYS A 1 82 ? 10.340 0.480 -16.977 1.00 95.38 82 LYS A CA 1
ATOM 642 C C . LYS A 1 82 ? 10.370 1.835 -16.276 1.00 95.38 82 LYS A C 1
ATOM 644 O O . LYS A 1 82 ? 9.672 2.053 -15.285 1.00 95.38 82 LYS A O 1
ATOM 649 N N . LEU A 1 83 ? 11.122 2.769 -16.850 1.00 95.50 83 LEU A N 1
ATOM 650 C CA . LEU A 1 83 ? 10.992 4.197 -16.600 1.00 95.50 83 LEU A CA 1
ATOM 651 C C . LEU A 1 83 ? 9.922 4.766 -17.537 1.00 95.50 83 LEU A C 1
ATOM 653 O O . LEU A 1 83 ? 10.086 4.748 -18.756 1.00 95.50 83 LEU A O 1
ATOM 657 N N . ILE A 1 84 ? 8.841 5.284 -16.957 1.00 96.50 84 ILE A N 1
ATOM 658 C CA . ILE A 1 84 ? 7.719 5.871 -17.694 1.00 96.50 84 ILE A CA 1
ATOM 659 C C . ILE A 1 84 ? 7.828 7.396 -17.608 1.00 96.50 84 ILE A C 1
ATOM 661 O O . ILE A 1 84 ? 7.616 7.982 -16.546 1.00 96.50 84 ILE A O 1
ATOM 665 N N . ASN A 1 85 ? 8.168 8.045 -18.720 1.00 96.06 85 ASN A N 1
ATOM 666 C CA . ASN A 1 85 ? 8.226 9.501 -18.814 1.00 96.06 85 ASN A CA 1
ATOM 667 C C . ASN A 1 85 ? 6.884 10.029 -19.324 1.00 96.06 85 ASN A C 1
ATOM 669 O O . ASN A 1 85 ? 6.531 9.793 -20.478 1.00 96.06 85 ASN A O 1
ATOM 673 N N . GLN A 1 86 ? 6.154 10.763 -18.484 1.00 97.12 86 GLN A N 1
ATOM 674 C CA . GLN A 1 86 ? 4.851 11.337 -18.827 1.00 97.12 86 GLN A CA 1
ATOM 675 C C . GLN A 1 86 ? 4.936 12.859 -18.969 1.00 97.12 86 GLN A C 1
ATOM 677 O O . GLN A 1 86 ? 5.568 13.548 -18.168 1.00 97.12 86 GLN A O 1
ATOM 682 N N . SER A 1 87 ? 4.271 13.396 -19.993 1.00 96.75 87 SER A N 1
ATOM 683 C CA . SER A 1 87 ? 4.043 14.841 -20.127 1.00 96.75 87 SER A CA 1
ATOM 684 C C . SER A 1 87 ? 3.226 15.400 -18.952 1.00 96.75 87 SER A C 1
ATOM 686 O O . SER A 1 87 ? 2.514 14.661 -18.279 1.00 96.75 87 SER A O 1
ATOM 688 N N . VAL A 1 88 ? 3.264 16.721 -18.735 1.00 95.50 88 VAL A N 1
ATOM 689 C CA . VAL A 1 88 ? 2.561 17.387 -17.613 1.00 95.50 88 VAL A CA 1
ATOM 690 C C . VAL A 1 88 ? 1.059 17.075 -1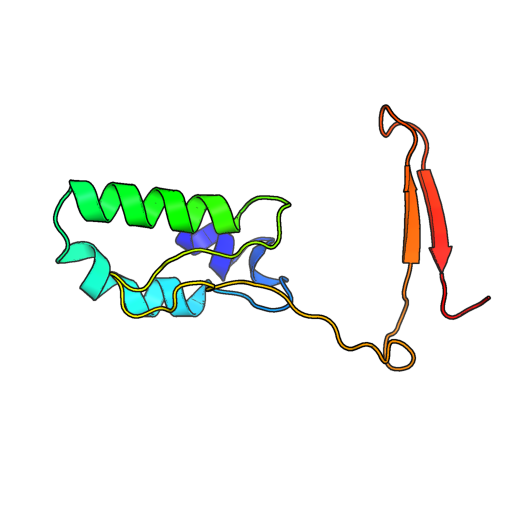7.587 1.00 95.50 88 VAL A C 1
ATOM 692 O O . VAL A 1 88 ? 0.467 16.956 -16.519 1.00 95.50 88 VAL A O 1
ATOM 695 N N . THR A 1 89 ? 0.440 16.928 -18.759 1.00 96.19 89 THR A N 1
ATOM 696 C CA . THR A 1 89 ? -0.983 16.583 -18.897 1.00 96.19 89 THR A CA 1
ATOM 697 C C . THR A 1 89 ? -1.241 15.076 -18.946 1.00 96.19 89 THR A C 1
ATOM 699 O O . THR A 1 89 ? -2.398 14.668 -18.971 1.00 96.19 89 THR A O 1
ATOM 702 N N . GLY A 1 90 ? -0.192 14.250 -19.002 1.00 94.19 90 GLY A N 1
ATOM 703 C CA . GLY A 1 90 ? -0.282 12.799 -19.165 1.00 94.19 90 GLY A CA 1
ATOM 704 C C . GLY A 1 90 ? -0.722 12.331 -20.558 1.00 94.19 90 GLY A C 1
ATOM 705 O O . GLY A 1 90 ? -1.001 11.152 -20.725 1.00 94.19 90 GLY A O 1
ATOM 706 N N . LEU A 1 91 ? -0.806 13.221 -21.559 1.00 96.38 91 LEU A N 1
ATOM 707 C CA . LEU A 1 91 ? -1.266 12.865 -22.915 1.00 96.38 91 LEU A CA 1
ATOM 708 C C . LEU A 1 91 ? -0.199 12.154 -23.754 1.00 96.38 91 LEU A C 1
ATOM 710 O O . LEU A 1 91 ? -0.525 11.327 -24.599 1.00 96.38 91 LEU A O 1
ATOM 714 N N . TYR A 1 92 ? 1.065 12.502 -23.532 1.00 96.69 92 TYR A N 1
ATOM 715 C CA .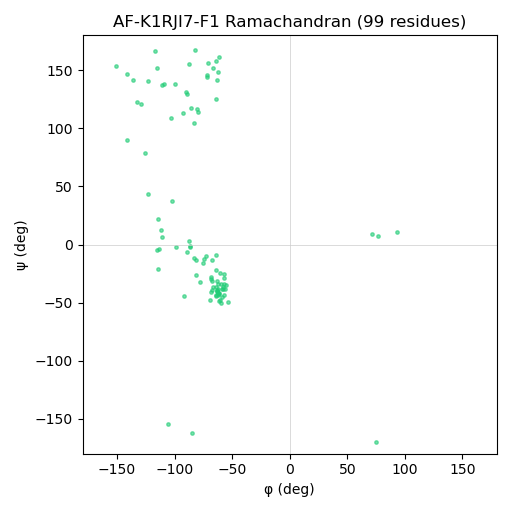 TYR A 1 92 ? 2.214 11.861 -24.163 1.00 96.69 92 TYR A CA 1
ATOM 716 C C . TYR A 1 92 ? 3.005 11.074 -23.128 1.00 96.69 92 TYR A C 1
ATOM 718 O O . TYR A 1 92 ? 3.260 11.582 -22.028 1.00 96.69 92 TYR A O 1
ATOM 726 N N . GLU A 1 93 ? 3.417 9.872 -23.519 1.00 97.25 93 GLU A N 1
ATOM 727 C CA . GLU A 1 93 ? 4.177 8.933 -22.704 1.00 97.25 93 GLU A CA 1
ATOM 728 C C . GLU A 1 93 ? 5.309 8.309 -23.526 1.00 97.25 93 GLU A C 1
ATOM 730 O O . GLU A 1 93 ? 5.145 8.021 -24.712 1.00 97.25 93 GLU A O 1
ATOM 735 N N . ASN A 1 94 ? 6.463 8.116 -22.889 1.00 96.25 94 ASN A N 1
ATOM 736 C CA . ASN A 1 94 ? 7.586 7.363 -23.432 1.00 96.25 94 ASN A CA 1
ATOM 737 C C . ASN A 1 94 ? 8.104 6.382 -22.375 1.00 96.25 94 ASN A C 1
ATOM 739 O O . ASN A 1 94 ? 8.553 6.808 -21.307 1.00 96.25 94 ASN A O 1
ATOM 743 N N . GLU A 1 95 ? 8.131 5.096 -22.707 1.00 97.00 95 GLU A N 1
ATOM 744 C CA . GLU A 1 95 ? 8.640 4.031 -21.842 1.00 97.00 95 GLU A CA 1
ATOM 745 C C . GLU A 1 95 ? 10.072 3.635 -22.226 1.00 97.00 95 GLU A C 1
ATOM 747 O O . GLU A 1 95 ? 10.400 3.509 -23.405 1.00 97.00 95 GLU A O 1
ATOM 752 N N . ILE A 1 96 ? 10.930 3.420 -21.227 1.00 96.69 96 ILE A N 1
ATOM 753 C CA . ILE A 1 96 ? 12.286 2.880 -21.400 1.00 96.69 96 ILE A CA 1
ATOM 754 C C . ILE A 1 96 ? 12.451 1.717 -20.427 1.00 96.69 96 ILE A C 1
ATOM 756 O O . ILE A 1 96 ? 12.328 1.925 -19.221 1.00 96.69 96 ILE A O 1
ATOM 760 N N . ASP A 1 97 ? 12.746 0.512 -20.914 1.00 95.88 97 ASP A N 1
ATOM 761 C CA . ASP A 1 97 ? 13.104 -0.604 -20.034 1.00 95.88 97 ASP A CA 1
ATOM 762 C C . ASP A 1 97 ? 14.566 -0.484 -19.592 1.00 95.88 97 ASP A C 1
ATOM 764 O O . ASP A 1 97 ? 15.488 -0.582 -20.400 1.00 95.88 97 ASP A O 1
ATOM 768 N N . LEU A 1 98 ? 14.782 -0.264 -18.296 1.00 94.38 98 LEU A N 1
ATOM 769 C CA . LEU A 1 98 ? 16.105 -0.058 -17.712 1.00 94.38 98 LEU A CA 1
ATOM 770 C C . LEU A 1 98 ? 16.940 -1.342 -17.652 1.00 94.38 98 LEU A C 1
ATOM 772 O O . LEU A 1 98 ? 18.129 -1.264 -17.357 1.00 94.38 98 LEU A O 1
ATOM 776 N N . LEU A 1 99 ? 16.349 -2.510 -17.923 1.00 95.00 99 LEU A N 1
ATOM 777 C CA . LEU A 1 99 ? 17.094 -3.770 -18.004 1.00 95.00 99 LEU A CA 1
ATOM 778 C C . LEU A 1 99 ? 17.752 -3.994 -19.374 1.00 95.00 99 LEU A C 1
ATOM 780 O O . LEU A 1 99 ? 18.573 -4.900 -19.505 1.00 95.00 99 LEU A O 1
ATOM 784 N N . THR A 1 100 ? 17.407 -3.189 -20.384 1.00 93.06 100 THR A N 1
ATOM 785 C CA . THR A 1 100 ? 17.915 -3.328 -21.762 1.00 93.06 100 THR A CA 1
ATOM 78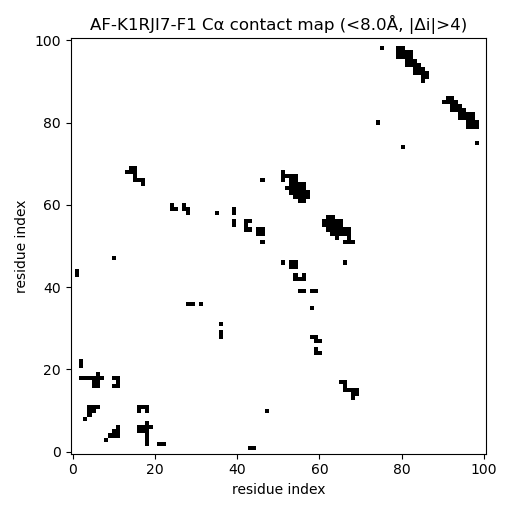6 C C . THR A 1 100 ? 18.855 -2.200 -22.200 1.00 93.06 100 THR A C 1
ATOM 788 O O . THR A 1 100 ? 19.204 -2.132 -23.378 1.00 93.06 100 THR A O 1
ATOM 791 N N . VAL A 1 101 ? 19.217 -1.299 -21.281 1.00 82.81 101 VAL A N 1
ATOM 792 C CA . VAL A 1 101 ? 20.064 -0.116 -21.532 1.00 82.81 101 VAL A CA 1
ATOM 793 C C . VAL A 1 101 ? 21.501 -0.365 -21.095 1.00 82.81 101 VAL A C 1
ATOM 795 O O . VAL A 1 101 ? 21.696 -1.037 -20.058 1.00 82.81 101 VAL A O 1
#

Foldseek 3Di:
DLLCCQVPHDVVPAQQGCSVVCVVLVVLLVPDDPVVVVQQVVQSVVLVDPDQQAGDPVSSPDHRRHNRHDDDPDPLPDPWDWDWDADPVRPDIDIDTPNVD

Solvent-accessible surface area (backbone atoms only — not comparable to full-atom values): 6074 Å² total; per-residue (Å²): 109,71,55,51,41,24,53,75,42,78,44,42,73,42,92,40,54,52,17,68,55,53,60,72,27,42,67,50,45,69,74,44,55,73,69,55,40,54,51,44,54,50,28,57,53,46,64,72,48,93,67,72,76,30,20,56,36,47,90,42,74,52,41,68,55,38,63,43,63,82,79,71,91,76,60,87,89,49,96,72,47,70,49,75,49,62,43,98,84,62,85,48,75,50,78,42,53,63,80,80,109

Sequence (101 aa):
VLTDKHLNQIYKKRPNPVGEKLVQWREKFIELSLSEQLSVLTQILQLSQLTNQGADLTAIGGVKKTGVATLNKVISDKLEFKLINQSVTGLYENEIDLLTV